Protein AF-A0AAN7FS17-F1 (afdb_monomer_lite)

pLDDT: mean 83.78, std 14.77, range [37.34, 98.12]

Organism: Quercus rubra (NCBI:txid3512)

Structure (mmCIF, N/CA/C/O backbone):
data_AF-A0AAN7FS17-F1
#
_entry.id   AF-A0AAN7FS17-F1
#
loop_
_atom_site.group_PDB
_atom_site.id
_atom_site.type_symbol
_atom_site.label_atom_id
_atom_site.label_alt_id
_atom_site.label_comp_id
_atom_site.label_asym_id
_atom_site.label_entity_id
_atom_site.label_seq_id
_atom_site.pdbx_PDB_ins_code
_atom_site.Cartn_x
_atom_site.Cartn_y
_atom_site.Cartn_z
_atom_site.occupancy
_atom_site.B_iso_or_equiv
_atom_site.auth_seq_id
_atom_site.auth_comp_id
_atom_site.auth_asym_id
_atom_site.auth_atom_id
_atom_site.pdbx_PDB_model_num
ATOM 1 N N . MET A 1 1 ? 50.838 0.341 47.512 1.00 48.53 1 MET A N 1
ATOM 2 C CA . MET 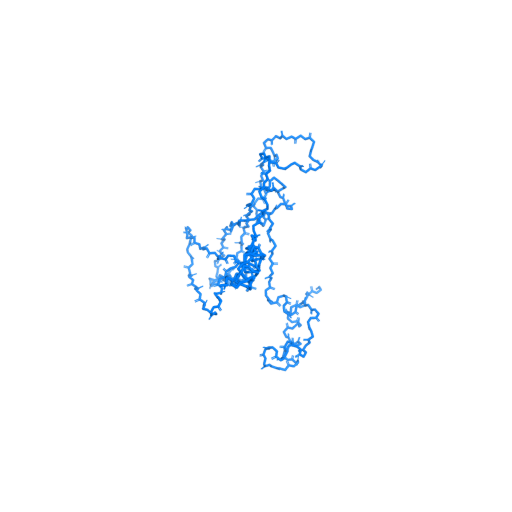A 1 1 ? 50.249 -0.874 46.903 1.00 48.53 1 MET A CA 1
ATOM 3 C C . MET A 1 1 ? 49.199 -0.442 45.893 1.00 48.53 1 MET A C 1
ATOM 5 O O . MET A 1 1 ? 48.136 0.006 46.297 1.00 48.53 1 MET A O 1
ATOM 9 N N . ALA A 1 2 ? 49.509 -0.497 44.596 1.00 49.88 2 ALA A N 1
ATOM 10 C CA . ALA A 1 2 ? 48.523 -0.235 43.550 1.00 49.88 2 ALA A CA 1
ATOM 11 C C . ALA A 1 2 ? 47.565 -1.433 43.465 1.00 49.88 2 ALA A C 1
ATOM 13 O O . ALA A 1 2 ? 47.998 -2.576 43.306 1.00 49.88 2 ALA A O 1
ATOM 14 N N . SER A 1 3 ? 46.270 -1.180 43.650 1.00 46.94 3 SER A N 1
ATOM 15 C CA . SER A 1 3 ? 45.241 -2.217 43.658 1.00 46.94 3 SER A CA 1
ATOM 16 C C . SER A 1 3 ? 45.122 -2.858 42.274 1.00 46.94 3 SER A C 1
ATOM 18 O O . SER A 1 3 ? 44.642 -2.232 41.331 1.00 46.94 3 SER A O 1
ATOM 20 N N . LYS A 1 4 ? 45.499 -4.140 42.165 1.00 52.75 4 LYS A N 1
ATOM 21 C CA . LYS A 1 4 ? 45.288 -4.988 40.971 1.00 52.75 4 LYS A CA 1
ATOM 22 C C . LYS A 1 4 ? 43.802 -5.139 40.584 1.00 52.75 4 LYS A C 1
ATOM 24 O O . LYS A 1 4 ? 43.503 -5.717 39.543 1.00 52.75 4 LYS A O 1
ATOM 29 N N . SER A 1 5 ? 42.877 -4.643 41.412 1.00 55.22 5 SER A N 1
ATOM 30 C CA . SER A 1 5 ? 41.434 -4.643 41.148 1.00 55.22 5 SER A CA 1
ATOM 31 C C . SER A 1 5 ? 41.037 -3.612 40.082 1.00 55.22 5 SER A C 1
ATOM 33 O O . SER A 1 5 ? 40.187 -3.892 39.242 1.00 55.22 5 SER A O 1
ATOM 35 N N . PHE A 1 6 ? 41.713 -2.456 40.031 1.00 52.78 6 PHE A N 1
ATOM 36 C CA . PHE A 1 6 ? 41.347 -1.364 39.117 1.00 52.78 6 PHE A CA 1
ATOM 37 C C . PHE A 1 6 ? 41.524 -1.743 37.635 1.00 52.78 6 PHE A C 1
ATOM 39 O O . PHE A 1 6 ? 40.713 -1.381 36.787 1.00 52.78 6 PHE A O 1
ATOM 46 N N . THR A 1 7 ? 42.543 -2.547 37.321 1.00 55.41 7 THR A N 1
ATOM 47 C CA . THR A 1 7 ? 42.876 -2.933 35.941 1.00 55.41 7 THR A CA 1
ATOM 48 C C . THR A 1 7 ? 41.878 -3.930 35.343 1.00 55.41 7 THR A C 1
ATOM 50 O O . THR A 1 7 ? 41.608 -3.875 34.147 1.00 55.41 7 THR A O 1
ATOM 53 N N . LYS A 1 8 ? 41.290 -4.821 36.157 1.00 54.03 8 LYS A N 1
ATOM 54 C CA . LYS A 1 8 ? 40.327 -5.832 35.681 1.00 54.03 8 LYS A CA 1
ATOM 55 C C . LYS A 1 8 ? 38.954 -5.234 35.380 1.00 54.03 8 LYS A C 1
ATOM 57 O O . LYS A 1 8 ? 38.337 -5.610 34.386 1.00 54.03 8 LYS A O 1
ATOM 62 N N . THR A 1 9 ? 38.499 -4.279 36.189 1.00 54.84 9 THR A N 1
ATOM 63 C CA . THR A 1 9 ? 37.216 -3.591 35.975 1.00 54.84 9 THR A CA 1
ATOM 64 C C . THR A 1 9 ? 37.266 -2.692 34.739 1.00 54.84 9 THR A C 1
ATOM 66 O O . THR A 1 9 ? 36.316 -2.674 33.964 1.00 54.84 9 THR A O 1
ATOM 69 N N . PHE A 1 10 ? 38.399 -2.023 34.494 1.00 58.03 10 PHE A N 1
ATOM 70 C CA . PHE A 1 10 ? 38.593 -1.178 33.311 1.00 58.03 10 PHE A CA 1
ATOM 71 C C . PHE A 1 10 ? 38.637 -1.996 32.006 1.00 58.03 10 PHE A C 1
ATOM 73 O O . PHE A 1 10 ? 37.986 -1.633 31.029 1.00 58.03 10 PHE A O 1
ATOM 80 N N . PHE A 1 11 ? 39.325 -3.147 32.004 1.00 57.62 11 PHE A N 1
ATOM 81 C CA . PHE A 1 11 ? 39.330 -4.069 30.858 1.00 57.62 11 PHE A CA 1
ATOM 82 C C . PHE A 1 11 ? 37.958 -4.709 30.611 1.00 57.62 11 PHE A C 1
ATOM 84 O O . PHE A 1 11 ? 37.563 -4.886 29.464 1.00 57.62 11 PHE A O 1
ATOM 91 N N . SER A 1 12 ? 37.213 -5.018 31.677 1.00 58.47 12 SER A N 1
ATOM 92 C CA . SER A 1 12 ? 35.858 -5.571 31.559 1.00 58.47 12 SER A CA 1
ATOM 93 C C . SER A 1 12 ? 34.870 -4.538 31.008 1.00 58.47 12 SER A C 1
ATOM 95 O O . SER A 1 12 ? 34.031 -4.896 30.190 1.00 58.47 12 SER A O 1
ATOM 97 N N . LEU A 1 13 ? 34.996 -3.255 31.375 1.00 56.28 13 LEU A N 1
ATOM 98 C CA . LEU A 1 13 ? 34.187 -2.180 30.785 1.00 56.28 13 LEU A CA 1
ATOM 99 C C . LEU A 1 13 ? 34.492 -1.966 29.295 1.00 56.28 13 LEU A C 1
ATOM 101 O O . LEU A 1 13 ? 33.556 -1.810 28.522 1.00 56.28 13 LEU A O 1
ATOM 105 N N . LEU A 1 14 ? 35.767 -2.002 28.889 1.00 58.19 14 LEU A N 1
ATOM 106 C CA . LEU A 1 14 ? 36.179 -1.905 27.478 1.00 58.19 14 LEU A CA 1
ATOM 107 C C . LEU A 1 14 ? 35.715 -3.110 26.641 1.00 58.19 14 LEU A C 1
ATOM 109 O O . LEU A 1 14 ? 35.353 -2.966 25.471 1.00 58.19 14 LEU A O 1
ATOM 113 N N . LEU A 1 15 ? 35.695 -4.304 27.238 1.00 57.91 15 LEU A N 1
ATOM 114 C CA . LEU A 1 15 ? 35.180 -5.510 26.592 1.00 57.91 15 LEU A CA 1
ATOM 115 C C . LEU A 1 15 ? 33.648 -5.446 26.449 1.00 57.91 15 LEU A C 1
ATOM 117 O O . LEU A 1 15 ? 33.117 -5.703 25.379 1.00 57.91 15 LEU A O 1
ATOM 121 N N . VAL A 1 16 ? 32.922 -5.012 27.484 1.00 58.50 16 VAL A N 1
ATOM 122 C CA . VAL A 1 16 ? 31.458 -4.845 27.420 1.00 58.50 16 VAL A CA 1
ATOM 123 C C . VAL A 1 16 ? 31.057 -3.689 26.489 1.00 58.50 16 VAL A C 1
ATOM 125 O O . VAL A 1 16 ? 30.072 -3.813 25.766 1.00 58.50 16 VAL A O 1
ATOM 128 N N . SER A 1 17 ? 31.839 -2.604 26.415 1.00 56.25 17 SER A N 1
ATOM 129 C CA . SER A 1 17 ? 31.590 -1.508 25.466 1.00 56.25 17 SER A CA 1
ATOM 130 C C . SER A 1 17 ? 31.898 -1.885 24.016 1.00 56.25 17 SER A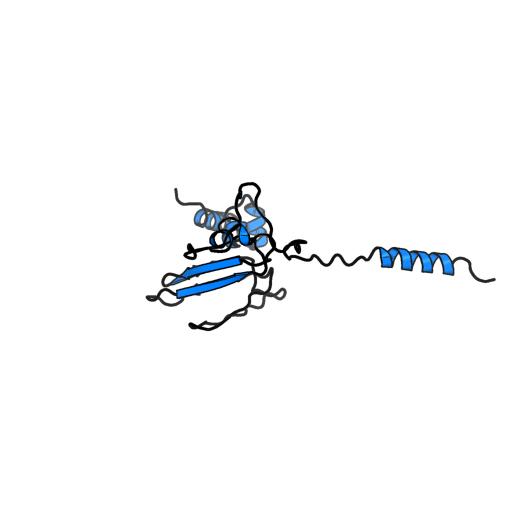 C 1
ATOM 132 O O . SER A 1 17 ? 31.287 -1.327 23.114 1.00 56.25 17 SER A O 1
ATOM 134 N N . SER A 1 18 ? 32.812 -2.832 23.769 1.00 56.31 18 SER A N 1
ATOM 135 C CA . SER A 1 18 ? 33.064 -3.364 22.417 1.00 56.31 18 SER A CA 1
ATOM 136 C C . SER A 1 18 ? 32.027 -4.404 21.974 1.00 56.31 18 SER A C 1
ATOM 138 O O . SER A 1 18 ? 31.844 -4.583 20.775 1.00 56.31 18 SER A O 1
ATOM 140 N N . PHE A 1 19 ? 31.280 -5.011 22.906 1.00 54.38 19 PHE A N 1
ATOM 141 C CA . PHE A 1 19 ? 30.069 -5.790 22.602 1.00 54.38 19 PHE A CA 1
ATOM 142 C C . PHE A 1 19 ? 28.799 -4.940 22.472 1.00 54.38 19 PHE A C 1
ATOM 144 O O . PHE A 1 19 ? 27.795 -5.429 21.955 1.00 54.38 19 PHE A O 1
ATOM 151 N N . ALA A 1 20 ? 28.837 -3.656 22.840 1.00 50.31 20 ALA A N 1
ATOM 152 C CA . ALA A 1 20 ? 27.820 -2.683 22.450 1.00 50.31 20 ALA A CA 1
ATOM 153 C C . ALA A 1 20 ? 28.024 -2.250 20.984 1.00 50.31 20 ALA A C 1
ATOM 155 O O . ALA A 1 20 ? 28.087 -1.065 20.664 1.00 50.31 20 ALA A O 1
ATOM 156 N N . ILE A 1 21 ? 28.139 -3.222 20.074 1.00 59.47 21 ILE A N 1
ATOM 157 C CA . ILE A 1 21 ? 27.947 -2.978 18.648 1.00 59.47 21 ILE A CA 1
ATOM 158 C C . ILE A 1 21 ? 26.477 -2.610 18.511 1.00 59.47 21 ILE A C 1
ATOM 160 O O . ILE A 1 21 ? 25.590 -3.464 18.602 1.00 59.47 21 ILE A O 1
ATOM 164 N N . ILE A 1 22 ? 26.235 -1.311 18.360 1.00 55.25 22 ILE A N 1
ATOM 165 C CA . ILE A 1 22 ? 24.949 -0.745 17.984 1.00 55.25 22 ILE A CA 1
ATOM 166 C C . ILE A 1 22 ? 24.531 -1.477 16.708 1.00 55.25 22 ILE A C 1
ATOM 168 O O . ILE A 1 22 ? 25.031 -1.188 15.623 1.00 55.25 22 ILE A O 1
ATOM 172 N N . HIS A 1 23 ? 23.638 -2.455 16.835 1.00 52.50 23 HIS A N 1
ATOM 173 C CA . HIS A 1 23 ? 22.933 -3.011 15.694 1.00 52.50 23 HIS A CA 1
ATOM 174 C C . HIS A 1 23 ? 21.962 -1.930 15.232 1.00 52.50 23 HIS A C 1
ATOM 176 O O . HIS A 1 23 ? 20.787 -1.926 15.595 1.00 52.50 23 HIS A O 1
ATOM 182 N N . MET A 1 24 ? 22.465 -0.959 14.471 1.00 56.00 24 MET A N 1
ATOM 183 C CA . MET A 1 24 ? 21.583 -0.164 13.639 1.00 56.00 24 MET A CA 1
ATOM 184 C C . MET A 1 24 ? 21.036 -1.130 12.597 1.00 56.00 24 MET A C 1
ATOM 186 O O . MET A 1 24 ? 21.769 -1.592 11.725 1.00 56.00 24 MET A O 1
ATOM 190 N N . ALA A 1 25 ? 19.764 -1.491 12.723 1.00 58.91 25 ALA A N 1
ATOM 191 C CA . ALA A 1 25 ? 19.083 -2.207 11.664 1.00 58.91 25 ALA A CA 1
ATOM 192 C C . ALA A 1 25 ? 19.044 -1.285 10.436 1.00 58.91 25 ALA A C 1
ATOM 194 O O . ALA A 1 25 ? 18.273 -0.325 10.394 1.00 58.91 25 ALA A O 1
ATOM 195 N N . ILE A 1 26 ? 19.904 -1.547 9.450 1.00 66.88 26 ILE A N 1
ATOM 196 C CA . ILE A 1 26 ? 19.797 -0.920 8.135 1.00 66.88 26 ILE A CA 1
ATOM 197 C C . ILE A 1 26 ? 18.630 -1.615 7.452 1.00 66.88 26 ILE A C 1
ATOM 199 O O . ILE A 1 26 ? 18.732 -2.761 7.031 1.00 66.88 26 ILE A O 1
ATOM 203 N N . ALA A 1 27 ? 17.488 -0.940 7.391 1.00 68.56 27 ALA A N 1
ATOM 204 C CA . ALA A 1 27 ? 16.296 -1.512 6.782 1.00 68.56 27 ALA A CA 1
ATOM 205 C C . ALA A 1 27 ? 16.322 -1.444 5.239 1.00 68.56 27 ALA A C 1
ATOM 207 O O . ALA A 1 27 ? 15.302 -1.733 4.626 1.00 68.56 27 ALA A O 1
ATOM 208 N N . GLY A 1 28 ? 17.405 -0.981 4.609 1.00 78.88 28 GLY A N 1
ATOM 209 C CA . GLY A 1 28 ? 17.518 -0.802 3.155 1.00 78.88 28 GLY A CA 1
ATOM 210 C C . GLY A 1 28 ? 17.848 -2.086 2.394 1.00 78.88 28 GLY A C 1
ATOM 211 O O . GLY A 1 28 ? 18.202 -3.100 2.994 1.00 78.88 28 GLY A O 1
ATOM 212 N N . ASP A 1 29 ? 17.734 -2.015 1.071 1.00 87.50 29 ASP A N 1
ATOM 213 C CA . ASP A 1 29 ? 18.266 -3.049 0.185 1.00 87.50 29 ASP A CA 1
ATOM 214 C C . ASP A 1 29 ? 19.802 -3.092 0.296 1.00 87.50 29 ASP A C 1
ATOM 216 O O . ASP A 1 29 ? 20.419 -2.058 0.568 1.00 87.50 29 ASP A O 1
ATOM 220 N N . PRO A 1 30 ? 20.432 -4.267 0.123 1.00 87.94 30 PRO A N 1
ATOM 221 C CA . PRO A 1 30 ? 21.884 -4.363 0.111 1.00 87.94 30 PRO A CA 1
ATOM 222 C C . PRO A 1 30 ? 22.466 -3.664 -1.122 1.00 87.94 30 PRO A C 1
ATOM 224 O O . PRO A 1 30 ? 21.958 -3.831 -2.232 1.00 87.94 30 PRO A O 1
ATOM 227 N N . ASP A 1 31 ? 23.575 -2.951 -0.932 1.00 89.62 31 ASP A N 1
ATOM 228 C CA . ASP A 1 31 ? 24.353 -2.409 -2.045 1.00 89.62 31 ASP A CA 1
ATOM 229 C C . ASP A 1 31 ? 24.930 -3.550 -2.897 1.00 89.62 31 ASP A C 1
ATOM 231 O O . ASP A 1 31 ? 25.428 -4.556 -2.376 1.00 89.62 31 ASP A O 1
ATOM 235 N N . ILE A 1 32 ? 24.890 -3.387 -4.219 1.00 91.69 32 ILE A N 1
ATOM 236 C CA . ILE A 1 32 ? 25.509 -4.323 -5.162 1.00 91.69 32 ILE A CA 1
ATOM 237 C C . ILE A 1 32 ? 26.966 -3.955 -5.446 1.00 91.69 32 ILE A C 1
ATOM 239 O O . ILE A 1 32 ? 27.366 -2.797 -5.377 1.00 91.69 32 ILE A O 1
ATOM 243 N N . ILE A 1 33 ? 27.768 -4.965 -5.787 1.00 93.25 33 ILE A N 1
ATOM 244 C CA . ILE A 1 33 ? 29.204 -4.829 -6.103 1.00 93.25 33 ILE A CA 1
ATOM 245 C C . ILE A 1 33 ? 29.491 -4.826 -7.615 1.00 93.25 33 ILE A C 1
ATOM 247 O O . ILE A 1 33 ? 30.635 -4.985 -8.037 1.00 93.25 33 ILE A O 1
ATOM 251 N N . SER A 1 34 ? 28.448 -4.692 -8.429 1.00 92.25 34 SER A N 1
ATOM 252 C CA . SER A 1 34 ? 28.483 -4.629 -9.892 1.00 92.25 34 SER A CA 1
ATOM 253 C C . SER A 1 34 ? 27.520 -3.548 -10.378 1.00 92.25 34 SER A C 1
ATOM 255 O O . SER A 1 34 ? 26.654 -3.122 -9.623 1.00 92.25 34 SER A O 1
ATOM 257 N N . ASP A 1 35 ? 27.629 -3.127 -11.640 1.00 89.38 35 ASP A N 1
ATOM 258 C CA . ASP A 1 35 ? 26.764 -2.070 -12.192 1.00 89.38 35 ASP A CA 1
ATOM 259 C C . ASP A 1 35 ? 25.273 -2.464 -12.189 1.00 89.38 35 ASP A C 1
ATOM 261 O O . ASP A 1 35 ? 24.386 -1.636 -11.987 1.00 89.38 35 ASP A O 1
ATOM 265 N N . PHE A 1 36 ? 24.988 -3.749 -12.411 1.00 91.94 36 PHE A N 1
ATOM 266 C CA . PHE A 1 36 ? 23.646 -4.326 -12.374 1.00 91.94 36 PHE A CA 1
ATOM 267 C C . PHE A 1 36 ? 23.701 -5.819 -12.035 1.00 91.94 36 PHE A C 1
ATOM 269 O O . PHE A 1 36 ? 24.750 -6.465 -12.143 1.00 91.94 36 PHE A O 1
ATOM 276 N N . VAL A 1 37 ? 22.556 -6.371 -11.625 1.00 92.00 37 VAL A N 1
ATOM 277 C CA . VAL A 1 37 ? 22.380 -7.803 -11.355 1.00 92.00 37 VAL A CA 1
ATOM 278 C C . VAL A 1 37 ? 21.595 -8.438 -12.495 1.00 92.00 37 VAL A C 1
ATOM 280 O O . VAL A 1 37 ? 20.503 -7.986 -12.834 1.00 92.00 37 VAL A O 1
ATOM 283 N N . VAL A 1 38 ? 22.138 -9.511 -13.071 1.00 91.62 38 VAL A N 1
ATOM 284 C CA . VAL A 1 38 ? 21.507 -10.246 -14.173 1.00 91.62 38 VAL A CA 1
ATOM 285 C C . VAL A 1 38 ? 20.839 -11.516 -13.638 1.00 91.62 38 VAL A C 1
ATOM 287 O O . VAL A 1 38 ? 21.530 -12.373 -13.081 1.00 91.62 38 VAL A O 1
ATOM 290 N N . PRO A 1 39 ? 19.514 -11.677 -13.796 1.00 88.44 39 PRO A N 1
ATOM 291 C CA . PRO A 1 39 ? 18.830 -12.922 -13.466 1.00 88.44 39 PRO A CA 1
ATOM 292 C C . PRO A 1 39 ? 19.333 -14.104 -14.309 1.00 88.44 39 PRO A C 1
ATOM 294 O O . PRO A 1 39 ? 19.642 -13.951 -15.489 1.00 88.44 39 PRO A O 1
ATOM 297 N N . ALA A 1 40 ? 19.347 -15.311 -13.736 1.00 89.25 40 ALA A N 1
ATOM 298 C CA . ALA A 1 40 ? 19.888 -16.509 -14.395 1.00 89.25 40 ALA A CA 1
ATOM 299 C C . ALA A 1 40 ? 19.187 -16.890 -15.718 1.00 89.25 40 ALA A C 1
ATOM 301 O O . ALA A 1 40 ? 19.752 -17.617 -16.529 1.00 89.25 40 ALA A O 1
ATOM 302 N N . ASN A 1 41 ? 17.958 -16.417 -15.939 1.00 87.19 41 ASN A N 1
ATOM 303 C CA . ASN A 1 41 ? 17.170 -16.657 -17.149 1.00 87.19 41 ASN A CA 1
ATOM 304 C C . ASN A 1 41 ? 17.421 -15.632 -18.272 1.00 87.19 41 ASN A C 1
ATOM 306 O O . ASN A 1 41 ? 16.787 -15.729 -19.321 1.00 87.19 41 ASN A O 1
ATOM 310 N N . VAL A 1 42 ? 18.310 -14.656 -18.072 1.00 87.81 42 VAL A N 1
ATOM 311 C CA . VAL A 1 42 ? 18.621 -13.623 -19.065 1.00 87.81 42 VAL A CA 1
ATOM 312 C C . VAL A 1 42 ? 19.913 -13.984 -19.795 1.00 87.81 42 VAL A C 1
ATOM 314 O O . VAL A 1 42 ? 20.987 -14.033 -19.204 1.00 87.81 42 VAL A O 1
ATOM 317 N N . THR A 1 43 ? 19.806 -14.239 -21.100 1.00 86.12 43 THR A N 1
ATOM 318 C CA . THR A 1 43 ? 20.929 -14.692 -21.941 1.00 86.12 43 THR A CA 1
ATOM 319 C C . THR A 1 43 ? 21.571 -13.579 -22.770 1.00 86.12 43 THR A C 1
ATOM 321 O O . THR A 1 43 ? 22.654 -13.779 -23.315 1.00 86.12 43 THR A O 1
ATOM 324 N N . ALA A 1 44 ? 20.918 -12.421 -22.890 1.00 87.75 44 ALA A N 1
ATOM 325 C CA . ALA A 1 44 ? 21.423 -11.248 -23.598 1.00 87.75 44 ALA A CA 1
ATOM 326 C C . ALA A 1 44 ? 21.031 -9.972 -22.842 1.00 87.75 44 ALA A C 1
ATOM 328 O O . ALA A 1 44 ? 19.906 -9.866 -22.356 1.00 87.75 44 ALA A O 1
ATOM 329 N N . ILE A 1 45 ? 21.964 -9.021 -22.755 1.00 91.75 45 ILE A N 1
ATOM 330 C CA . ILE A 1 45 ? 21.758 -7.717 -22.118 1.00 91.75 45 ILE A CA 1
ATOM 331 C C . ILE A 1 45 ? 21.796 -6.645 -23.200 1.00 91.75 45 ILE A C 1
ATOM 333 O O . ILE A 1 45 ? 22.822 -6.437 -23.845 1.00 91.75 45 ILE A O 1
ATOM 337 N N . ASP A 1 46 ? 20.668 -5.974 -23.390 1.00 93.12 46 ASP A N 1
ATOM 338 C CA . ASP A 1 46 ? 20.498 -4.847 -24.299 1.00 93.12 46 ASP A CA 1
ATOM 339 C C . ASP A 1 46 ? 19.619 -3.764 -23.644 1.00 93.12 46 ASP A C 1
ATOM 341 O O . ASP A 1 46 ? 19.253 -3.856 -22.469 1.00 93.12 46 ASP A O 1
ATOM 345 N N . ALA A 1 47 ? 19.266 -2.720 -24.396 1.00 91.38 47 ALA A N 1
ATOM 346 C CA . ALA A 1 47 ? 18.410 -1.646 -23.893 1.00 91.38 47 ALA A CA 1
ATOM 347 C C . ALA A 1 47 ? 17.022 -2.134 -23.434 1.00 91.38 47 ALA A C 1
ATOM 349 O O . ALA A 1 47 ? 16.407 -1.495 -22.578 1.00 91.38 47 ALA A O 1
ATOM 350 N N . ASN A 1 48 ? 16.529 -3.266 -23.951 1.00 90.62 48 ASN A N 1
ATOM 351 C CA . ASN A 1 48 ? 15.230 -3.806 -23.561 1.00 90.62 48 ASN A CA 1
ATOM 352 C C . ASN A 1 48 ? 15.262 -4.345 -22.127 1.00 90.62 48 ASN A C 1
ATOM 354 O O . ASN A 1 48 ? 14.276 -4.190 -21.412 1.00 90.62 48 ASN A O 1
ATOM 358 N N . PHE A 1 49 ? 16.395 -4.896 -21.672 1.00 90.19 49 PHE A N 1
ATOM 359 C CA . PHE A 1 49 ? 16.559 -5.324 -20.276 1.00 90.19 49 PHE A CA 1
ATOM 360 C C . PHE A 1 49 ? 16.341 -4.171 -19.286 1.00 90.19 49 PHE A C 1
ATOM 362 O O . PHE A 1 49 ? 15.765 -4.384 -18.226 1.00 90.19 49 PHE A O 1
ATOM 369 N N . PHE A 1 50 ? 16.741 -2.948 -19.649 1.00 91.81 50 PHE A N 1
ATOM 370 C CA . PHE A 1 50 ? 16.604 -1.745 -18.818 1.00 91.81 50 PHE A CA 1
ATOM 371 C C . PHE A 1 50 ? 15.339 -0.927 -19.111 1.00 91.81 50 PHE A C 1
ATOM 373 O O . PHE A 1 50 ? 15.187 0.175 -18.584 1.00 91.81 50 PHE A O 1
ATOM 380 N N . THR A 1 51 ? 14.424 -1.435 -19.939 1.00 89.38 51 THR A N 1
ATOM 381 C CA . THR A 1 51 ? 13.231 -0.689 -20.348 1.00 89.38 51 THR A CA 1
ATOM 382 C C . THR A 1 51 ? 11.965 -1.407 -19.906 1.00 89.38 51 THR A C 1
ATOM 384 O O . THR A 1 51 ? 11.625 -2.472 -20.413 1.00 89.38 51 THR A O 1
ATOM 387 N N . PHE A 1 52 ? 11.200 -0.770 -19.018 1.00 87.44 52 PHE A N 1
ATOM 388 C CA . PHE A 1 52 ? 9.852 -1.208 -18.673 1.00 87.44 52 PHE A CA 1
ATOM 389 C C . PHE A 1 52 ? 8.808 -0.293 -19.321 1.00 87.44 52 PHE A C 1
ATOM 391 O O . PHE A 1 52 ? 8.670 0.872 -18.958 1.00 87.44 52 PHE A O 1
ATOM 398 N N . THR A 1 53 ? 8.044 -0.815 -20.282 1.00 87.00 53 THR A N 1
ATOM 399 C CA . THR A 1 53 ? 6.981 -0.066 -20.986 1.00 87.00 53 THR A CA 1
ATOM 400 C C . THR A 1 53 ? 5.585 -0.300 -20.400 1.00 87.00 53 THR A C 1
ATOM 402 O O . THR A 1 53 ? 4.602 0.293 -20.845 1.00 87.00 53 THR A O 1
ATOM 405 N N . GLY A 1 54 ? 5.485 -1.164 -19.388 1.00 83.06 54 GLY A N 1
ATOM 406 C CA . GLY A 1 54 ? 4.231 -1.623 -18.798 1.00 83.06 54 GLY A CA 1
ATOM 407 C C . GLY A 1 54 ? 3.747 -0.819 -17.595 1.00 83.06 54 GLY A C 1
ATOM 408 O O . GLY A 1 54 ? 2.896 -1.327 -16.871 1.00 83.06 54 GLY A O 1
ATOM 409 N N . MET A 1 55 ? 4.274 0.388 -17.339 1.00 80.62 55 MET A N 1
ATOM 410 C CA . MET A 1 55 ? 3.938 1.174 -16.142 1.00 80.62 55 MET A CA 1
ATOM 411 C C . MET A 1 55 ? 2.480 1.652 -16.187 1.00 80.62 55 MET A C 1
ATOM 413 O O . MET A 1 55 ? 2.156 2.742 -16.648 1.00 80.62 55 MET A O 1
ATOM 417 N N . ARG A 1 56 ? 1.582 0.774 -15.743 1.00 71.69 56 ARG A N 1
ATOM 418 C CA . ARG A 1 56 ? 0.136 0.995 -15.600 1.00 71.69 56 ARG A CA 1
ATOM 419 C C . ARG A 1 56 ? -0.342 0.698 -14.177 1.00 71.69 56 ARG A C 1
ATOM 421 O O . ARG A 1 56 ? -1.463 1.051 -13.832 1.00 71.69 56 ARG A O 1
ATOM 428 N N . THR A 1 57 ? 0.506 0.037 -13.394 1.00 71.25 57 THR A N 1
ATOM 429 C CA . THR A 1 57 ? 0.295 -0.467 -12.033 1.00 71.25 57 THR A CA 1
ATOM 430 C C . THR A 1 57 ? 1.653 -0.520 -11.316 1.00 71.25 57 THR A C 1
ATOM 432 O O . THR A 1 57 ? 2.635 0.036 -11.812 1.00 71.25 57 THR A O 1
ATOM 435 N N . LEU A 1 58 ? 1.711 -1.228 -10.189 1.00 74.81 58 LEU A N 1
ATOM 436 C CA . LEU A 1 58 ? 2.909 -1.548 -9.416 1.00 74.81 58 LEU A CA 1
ATOM 437 C C . LEU A 1 58 ? 4.067 -2.090 -10.272 1.00 74.81 58 LEU A C 1
ATOM 439 O O . LEU A 1 58 ? 3.855 -2.955 -11.122 1.00 74.81 58 LEU A O 1
ATOM 443 N N . VAL A 1 59 ? 5.282 -1.590 -10.016 1.00 78.25 59 VAL A N 1
ATOM 444 C CA . VAL A 1 59 ? 6.533 -1.993 -10.676 1.00 78.25 59 VAL A CA 1
ATOM 445 C C . VAL A 1 59 ? 7.605 -2.289 -9.625 1.00 78.25 59 VAL A C 1
ATOM 447 O O . VAL A 1 59 ? 8.306 -1.388 -9.160 1.00 78.25 59 VAL A O 1
ATOM 450 N N . SER A 1 60 ? 7.744 -3.563 -9.256 1.00 80.62 60 SER A N 1
ATOM 451 C CA . SER A 1 60 ? 8.808 -4.071 -8.380 1.00 80.62 60 SER A CA 1
ATOM 452 C C . SER A 1 60 ? 9.810 -4.926 -9.155 1.00 80.62 60 SER A C 1
ATOM 454 O O . SER A 1 60 ? 9.652 -5.150 -10.354 1.00 80.62 60 SER A O 1
ATOM 456 N N . MET A 1 61 ? 10.814 -5.471 -8.463 1.00 83.38 61 MET A N 1
ATOM 457 C CA . MET A 1 61 ? 11.707 -6.493 -9.023 1.00 83.38 61 MET A CA 1
ATOM 458 C C . MET A 1 61 ? 10.956 -7.691 -9.645 1.00 83.38 61 MET A C 1
ATOM 460 O O . MET A 1 61 ? 11.486 -8.321 -10.558 1.00 83.38 61 MET A O 1
ATOM 464 N N . ALA A 1 62 ? 9.742 -8.018 -9.183 1.00 84.25 62 ALA A N 1
ATOM 465 C CA . ALA A 1 62 ? 8.955 -9.112 -9.754 1.00 84.25 62 ALA A CA 1
ATOM 466 C C . ALA A 1 62 ? 8.498 -8.813 -11.194 1.00 84.25 62 ALA A C 1
ATOM 468 O O . ALA A 1 62 ? 8.547 -9.693 -12.051 1.00 84.25 62 ALA A O 1
ATOM 469 N N . GLU A 1 63 ? 8.087 -7.573 -11.467 1.00 86.44 63 GLU A N 1
ATOM 470 C CA . GLU A 1 63 ? 7.627 -7.128 -12.786 1.00 86.44 63 GLU A CA 1
ATOM 471 C C . GLU A 1 63 ? 8.777 -6.620 -13.662 1.00 86.44 63 GLU A C 1
ATOM 473 O O . GLU A 1 63 ? 8.753 -6.784 -14.883 1.00 86.44 63 GLU A O 1
ATOM 478 N N . PHE A 1 64 ? 9.788 -6.006 -13.044 1.00 90.25 64 PHE A N 1
ATOM 479 C CA . PHE A 1 64 ? 10.932 -5.408 -13.716 1.00 90.25 64 PHE A CA 1
ATOM 480 C C . PHE A 1 64 ? 12.248 -5.823 -13.035 1.00 90.25 64 PHE A C 1
ATOM 482 O O . PHE A 1 64 ? 12.773 -5.104 -12.180 1.00 90.25 64 PHE A O 1
ATOM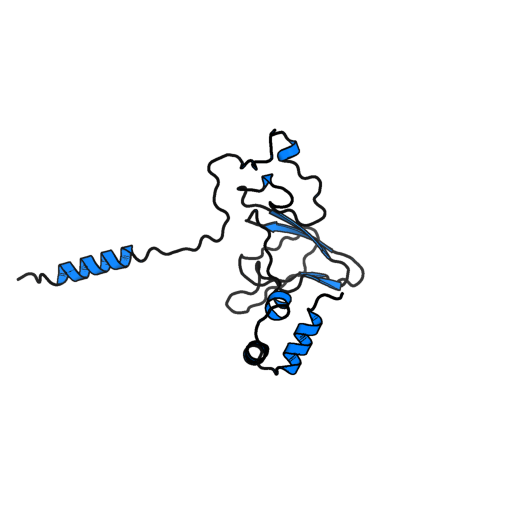 489 N N . PRO A 1 65 ? 12.818 -6.983 -13.418 1.00 89.75 65 PRO A N 1
ATOM 490 C CA . PRO A 1 65 ? 13.987 -7.558 -12.749 1.00 89.75 65 PRO A CA 1
ATOM 491 C C . PRO A 1 65 ? 15.240 -6.675 -12.739 1.00 89.75 65 PRO A C 1
ATOM 493 O O . PRO A 1 65 ? 16.084 -6.845 -11.864 1.00 89.75 65 PRO A O 1
ATOM 496 N N . ALA A 1 66 ? 15.361 -5.715 -13.663 1.00 91.19 66 ALA A N 1
ATOM 497 C CA . ALA A 1 66 ? 16.476 -4.767 -13.689 1.00 91.19 66 ALA A CA 1
ATOM 498 C C . ALA A 1 66 ? 16.510 -3.821 -12.473 1.00 91.19 66 ALA A C 1
ATOM 500 O O . ALA A 1 66 ? 17.534 -3.190 -12.227 1.00 91.19 66 ALA A O 1
ATOM 501 N N . LEU A 1 67 ? 15.432 -3.750 -11.681 1.00 90.50 67 LEU A N 1
ATOM 502 C CA . LEU A 1 67 ? 15.423 -3.042 -10.398 1.00 90.50 67 LEU A CA 1
ATOM 503 C C . LEU A 1 67 ? 16.250 -3.749 -9.314 1.00 90.50 67 LEU A C 1
ATOM 505 O O . LEU A 1 67 ? 16.560 -3.137 -8.291 1.00 90.50 67 LEU A O 1
ATOM 509 N N . ASN A 1 68 ? 16.613 -5.021 -9.510 1.00 90.44 68 ASN A N 1
ATOM 510 C CA . ASN A 1 68 ? 17.393 -5.773 -8.536 1.00 90.44 68 ASN A CA 1
ATOM 511 C C . ASN A 1 68 ? 18.750 -5.097 -8.278 1.00 90.44 68 ASN A C 1
ATOM 513 O O . ASN A 1 68 ? 19.558 -4.918 -9.193 1.00 90.44 68 ASN A O 1
ATOM 517 N N . GLY A 1 69 ? 18.985 -4.726 -7.019 1.00 88.56 69 GLY A N 1
ATOM 518 C CA . GLY A 1 69 ? 20.200 -4.036 -6.594 1.00 88.56 69 GLY A CA 1
ATOM 519 C C . GLY A 1 69 ? 20.225 -2.527 -6.835 1.00 88.56 69 GLY A C 1
ATOM 520 O O . GLY A 1 69 ? 21.228 -1.893 -6.534 1.00 88.56 69 GLY A O 1
ATOM 521 N N . GLN A 1 70 ? 19.142 -1.941 -7.355 1.00 90.62 70 GLN A N 1
ATOM 522 C CA . GLN A 1 70 ? 19.050 -0.498 -7.616 1.00 90.62 70 GLN A CA 1
ATOM 523 C C . GLN A 1 70 ? 18.390 0.279 -6.470 1.00 90.62 70 GLN A C 1
ATOM 525 O O . GLN A 1 70 ? 18.282 1.502 -6.533 1.00 90.62 70 GLN A O 1
ATOM 530 N N . SER A 1 71 ? 17.914 -0.420 -5.432 1.00 90.56 71 SER A N 1
ATOM 531 C CA . SER A 1 71 ? 17.277 0.181 -4.252 1.00 90.56 71 SER A CA 1
ATOM 532 C C . SER A 1 71 ? 16.118 1.126 -4.595 1.00 90.56 71 SER A C 1
ATOM 534 O O . SER A 1 71 ? 15.840 2.074 -3.860 1.00 90.56 71 SER A O 1
ATOM 536 N N . VAL A 1 72 ? 15.433 0.871 -5.715 1.00 90.31 72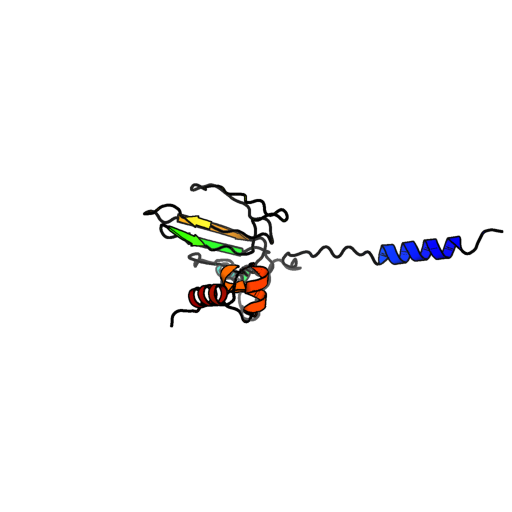 VAL A N 1
ATOM 537 C CA . VAL A 1 72 ? 14.340 1.704 -6.215 1.00 90.31 72 VAL A CA 1
ATOM 538 C C . VAL A 1 72 ? 13.227 0.864 -6.818 1.00 90.31 72 VAL A C 1
ATOM 540 O O . VAL A 1 72 ? 13.465 -0.158 -7.457 1.00 90.31 72 VAL A O 1
ATOM 543 N N . SER A 1 73 ? 11.997 1.316 -6.629 1.00 90.69 73 SER A N 1
ATOM 544 C CA . SER A 1 73 ? 10.815 0.797 -7.309 1.00 90.69 73 SER A CA 1
ATOM 545 C C . SER A 1 73 ? 9.723 1.862 -7.341 1.00 90.69 73 SER A C 1
ATOM 547 O O . SER A 1 73 ? 9.841 2.905 -6.684 1.00 90.69 73 SER A O 1
ATOM 549 N N . TYR A 1 74 ? 8.675 1.622 -8.129 1.00 90.75 74 TYR A N 1
ATOM 550 C CA . TYR A 1 74 ? 7.609 2.592 -8.359 1.00 90.75 74 TYR A CA 1
ATOM 551 C C . TYR A 1 74 ? 6.231 1.936 -8.346 1.00 90.75 74 TYR A C 1
ATOM 553 O O . TYR A 1 74 ? 6.081 0.761 -8.668 1.00 90.75 74 TYR A O 1
ATOM 561 N N . ASP A 1 75 ? 5.204 2.711 -8.018 1.00 89.19 75 ASP A N 1
ATOM 562 C CA . ASP A 1 75 ? 3.809 2.286 -8.121 1.00 89.19 75 ASP A CA 1
ATOM 563 C C . ASP A 1 75 ? 2.950 3.413 -8.699 1.00 89.19 75 ASP A C 1
ATOM 565 O O . ASP A 1 75 ? 3.157 4.588 -8.385 1.00 89.19 75 ASP A O 1
ATOM 569 N N . VAL A 1 76 ? 1.989 3.050 -9.547 1.00 91.19 76 VAL A N 1
ATOM 570 C CA . VAL A 1 76 ? 0.957 3.959 -10.050 1.00 91.19 76 VAL A CA 1
ATOM 571 C C . VAL A 1 76 ? -0.333 3.635 -9.316 1.00 91.19 76 VAL A C 1
ATOM 573 O O . VAL A 1 76 ? -0.972 2.612 -9.553 1.00 91.19 76 VAL A O 1
ATOM 576 N N . LEU A 1 77 ? -0.729 4.545 -8.436 1.00 91.00 77 LEU A N 1
ATOM 577 C CA . LEU A 1 77 ? -1.918 4.425 -7.611 1.00 91.00 77 LEU A CA 1
ATOM 578 C C . LEU A 1 77 ? -3.072 5.152 -8.302 1.00 91.00 77 LEU A C 1
ATOM 580 O O . LEU A 1 77 ? -3.089 6.382 -8.374 1.00 91.00 77 LEU A O 1
ATOM 584 N N . TYR A 1 78 ? -4.037 4.387 -8.806 1.00 93.19 78 TYR A N 1
ATOM 585 C CA . TYR A 1 78 ? -5.285 4.915 -9.353 1.00 93.19 78 TYR A CA 1
ATOM 586 C C . TYR A 1 78 ? -6.378 4.894 -8.281 1.00 93.19 78 TYR A C 1
ATOM 588 O O . TYR A 1 78 ? -6.737 3.833 -7.770 1.00 93.19 78 TYR A O 1
ATOM 596 N N . PHE A 1 79 ? -6.927 6.063 -7.968 1.00 94.75 79 PHE A N 1
ATOM 597 C CA . PHE A 1 79 ? -7.980 6.250 -6.979 1.00 94.75 79 PHE A CA 1
ATOM 598 C C . PHE A 1 79 ? -9.277 6.682 -7.663 1.00 94.75 79 PHE A C 1
ATOM 600 O O . PHE A 1 79 ? -9.452 7.874 -7.931 1.00 94.75 79 PHE A O 1
ATOM 607 N N . PRO A 1 80 ? -10.235 5.768 -7.904 1.00 96.56 80 PRO A N 1
ATOM 608 C CA . PRO A 1 80 ? -11.600 6.156 -8.242 1.00 96.56 80 PRO A CA 1
ATOM 609 C C . PRO A 1 80 ? -12.172 7.187 -7.259 1.00 96.56 80 PRO A C 1
ATOM 611 O O . PRO A 1 80 ? -11.701 7.313 -6.122 1.00 96.56 80 PRO A O 1
ATOM 614 N N . ALA A 1 81 ? -13.209 7.901 -7.685 1.00 96.38 81 ALA A N 1
ATOM 615 C CA . ALA A 1 81 ? -13.945 8.819 -6.824 1.00 96.38 81 ALA A CA 1
ATOM 616 C C . ALA A 1 81 ? -14.383 8.138 -5.511 1.00 96.38 81 ALA A C 1
ATOM 618 O O . ALA A 1 81 ? -14.897 7.017 -5.529 1.00 96.38 81 ALA A O 1
ATOM 619 N N . GLY A 1 82 ? -14.133 8.788 -4.372 1.00 95.19 82 GLY A N 1
ATOM 620 C CA . GLY A 1 82 ? -14.460 8.274 -3.037 1.00 95.19 82 GLY A CA 1
ATOM 621 C C . GLY A 1 82 ? -13.649 7.056 -2.572 1.00 95.19 82 GLY A C 1
ATOM 622 O O . GLY A 1 82 ? -13.968 6.472 -1.536 1.00 95.19 82 GLY A O 1
ATOM 623 N N . SER A 1 83 ? -12.632 6.618 -3.320 1.00 95.81 83 SER A N 1
ATOM 624 C CA . SER A 1 83 ? -11.853 5.424 -2.969 1.00 95.81 83 SER A CA 1
ATOM 625 C C . SER A 1 83 ? -10.765 5.700 -1.926 1.00 95.81 83 SER A C 1
ATOM 627 O O . SER A 1 83 ? -10.274 6.820 -1.770 1.00 95.81 83 SER A O 1
ATOM 629 N N . ILE A 1 84 ? -10.364 4.643 -1.216 1.00 93.69 84 ILE A N 1
ATOM 630 C CA . ILE A 1 84 ? -9.332 4.678 -0.179 1.00 93.69 84 ILE A CA 1
ATOM 631 C C . ILE A 1 84 ? -8.275 3.603 -0.443 1.00 93.69 84 ILE A C 1
ATOM 633 O O . ILE A 1 84 ? -8.605 2.447 -0.705 1.00 93.69 84 ILE A O 1
ATOM 637 N N . ASN A 1 85 ? -7.003 3.969 -0.304 1.00 92.56 85 ASN A N 1
ATOM 638 C CA . ASN A 1 85 ? -5.955 3.006 0.011 1.00 92.56 85 ASN A CA 1
ATOM 639 C C . ASN A 1 85 ? -5.858 2.941 1.544 1.00 92.56 85 ASN A C 1
ATOM 641 O O . ASN A 1 85 ? -5.439 3.929 2.162 1.00 92.56 85 ASN A O 1
ATOM 645 N N . PRO A 1 86 ? -6.330 1.845 2.173 1.00 92.06 86 PRO A N 1
ATOM 646 C CA . PRO A 1 86 ? -6.523 1.778 3.617 1.00 92.06 86 PRO A CA 1
ATOM 647 C C . PRO A 1 86 ? -5.207 1.957 4.380 1.00 92.06 86 PRO A C 1
ATOM 649 O O . PRO A 1 86 ? -4.132 1.826 3.791 1.00 92.06 86 PRO A O 1
ATOM 652 N N . PRO A 1 87 ? -5.266 2.185 5.705 1.00 91.69 87 PRO A N 1
ATOM 653 C CA . PRO A 1 87 ? -4.074 2.219 6.535 1.00 91.69 87 PRO A CA 1
ATOM 654 C C . PRO A 1 87 ? -3.165 1.017 6.267 1.00 91.69 87 PRO A C 1
ATOM 656 O O . PRO A 1 87 ? -3.577 -0.140 6.377 1.00 91.69 87 PRO A O 1
ATOM 659 N N . HIS A 1 88 ? -1.928 1.297 5.887 1.00 89.94 88 HIS A N 1
ATOM 660 C CA . HIS A 1 88 ? -0.901 0.301 5.625 1.00 89.94 88 HIS A CA 1
ATOM 661 C C . HIS A 1 88 ? 0.452 0.808 6.124 1.00 89.94 88 HIS A C 1
ATOM 663 O O . HIS A 1 88 ? 0.724 2.016 6.146 1.00 89.94 88 HIS A O 1
ATOM 669 N N . THR A 1 89 ? 1.299 -0.107 6.585 1.00 76.12 89 THR A N 1
ATOM 670 C CA . THR A 1 89 ? 2.626 0.247 7.096 1.00 76.12 89 THR A CA 1
ATOM 671 C C . THR A 1 89 ? 3.592 0.429 5.940 1.00 76.12 89 THR A C 1
ATOM 673 O O . THR A 1 89 ? 4.048 -0.539 5.336 1.00 76.12 89 THR A O 1
ATOM 676 N N . ARG A 1 90 ? 3.890 1.702 5.648 1.00 63.09 90 ARG A N 1
ATOM 677 C CA . ARG A 1 90 ? 5.066 2.155 4.881 1.00 63.09 90 ARG A CA 1
ATOM 678 C C . ARG A 1 90 ? 5.464 3.603 5.208 1.00 63.09 90 ARG A C 1
ATOM 680 O O . ARG A 1 90 ? 6.616 3.926 4.968 1.00 63.09 90 ARG A O 1
ATOM 687 N N . GLY A 1 91 ? 4.587 4.435 5.792 1.00 52.94 91 GLY A N 1
ATOM 688 C CA . GLY A 1 91 ? 5.010 5.581 6.611 1.00 52.94 91 GLY A CA 1
ATOM 689 C C . GLY A 1 91 ? 4.033 6.751 6.869 1.00 52.94 91 GLY A C 1
ATOM 690 O O . GLY A 1 91 ? 3.941 7.525 5.945 1.00 52.94 91 GLY A O 1
ATOM 691 N N . LEU A 1 92 ? 3.377 7.016 8.032 1.00 53.16 92 LEU A N 1
ATOM 692 C CA . LEU A 1 92 ? 2.886 8.385 8.414 1.00 53.16 92 LEU A CA 1
ATOM 693 C C . LEU A 1 92 ? 2.484 8.651 9.893 1.00 53.16 92 LEU A C 1
ATOM 695 O O . LEU A 1 92 ? 2.636 9.780 10.351 1.00 53.16 92 LEU A O 1
ATOM 699 N N . ILE A 1 93 ? 1.971 7.685 10.661 1.00 59.41 93 ILE A N 1
ATOM 700 C CA . ILE A 1 93 ? 1.664 7.882 12.093 1.00 59.41 93 ILE A CA 1
ATOM 701 C C . ILE A 1 93 ? 2.977 7.828 12.861 1.00 59.41 93 ILE A C 1
ATOM 703 O O . ILE A 1 93 ? 3.624 6.780 12.870 1.00 59.41 93 ILE A O 1
ATOM 707 N N . ASP A 1 94 ? 3.379 8.941 13.476 1.00 70.38 94 ASP A N 1
ATOM 708 C CA . ASP A 1 94 ? 4.612 8.964 14.260 1.00 70.38 94 ASP A CA 1
ATOM 709 C C . ASP A 1 94 ? 4.498 8.102 15.527 1.00 70.38 94 ASP A C 1
ATOM 711 O O . ASP A 1 94 ? 3.421 7.668 15.939 1.00 70.38 94 ASP A O 1
ATOM 715 N N . THR A 1 95 ? 5.629 7.845 16.178 1.00 80.62 95 THR A N 1
ATOM 716 C CA . THR A 1 95 ? 5.680 7.017 17.392 1.00 80.62 95 THR A CA 1
ATOM 717 C C . THR A 1 95 ? 4.968 7.648 18.596 1.00 80.62 95 THR A C 1
ATOM 719 O O . THR A 1 95 ? 4.841 7.000 19.633 1.00 80.62 95 THR A O 1
ATOM 722 N N . THR A 1 96 ? 4.471 8.885 18.466 1.00 87.44 96 THR A N 1
ATOM 723 C CA . THR A 1 96 ? 3.640 9.582 19.459 1.00 87.44 96 THR A CA 1
ATOM 724 C C . THR A 1 96 ? 2.146 9.544 19.123 1.00 87.44 96 THR A C 1
ATOM 726 O O . THR A 1 96 ? 1.340 10.142 19.834 1.00 87.44 96 THR A O 1
ATOM 729 N N . ASN A 1 97 ? 1.758 8.799 18.081 1.00 86.06 97 ASN A N 1
ATOM 730 C CA . ASN A 1 97 ? 0.400 8.712 17.539 1.00 86.06 97 ASN A CA 1
ATOM 731 C C . ASN A 1 97 ? -0.131 10.034 16.965 1.00 86.06 97 ASN A C 1
ATOM 733 O O . ASN A 1 97 ? -1.347 10.233 16.889 1.00 86.06 97 ASN A O 1
ATOM 737 N N . LYS A 1 98 ? 0.750 10.948 16.544 1.00 89.44 98 LYS A N 1
ATOM 738 C CA . LYS A 1 98 ? 0.322 12.177 15.881 1.00 89.44 98 LYS A CA 1
ATOM 739 C C . LYS A 1 98 ? 0.044 11.914 14.405 1.00 89.44 98 LYS A C 1
ATOM 741 O O . LYS A 1 98 ? 0.866 11.352 13.680 1.00 89.44 98 LYS A O 1
ATOM 746 N N . LEU A 1 99 ? -1.129 12.361 13.968 1.00 88.31 99 LEU A N 1
ATOM 747 C CA . LEU A 1 99 ? -1.558 12.306 12.578 1.00 88.31 99 LEU A CA 1
ATOM 748 C C . LEU A 1 99 ? -1.125 13.578 11.837 1.00 88.31 99 LEU A C 1
ATOM 750 O O . LEU A 1 99 ? -1.410 14.691 12.281 1.00 88.31 99 LEU A O 1
ATOM 754 N N . TYR A 1 100 ? -0.484 13.399 10.684 1.00 89.81 100 TYR A N 1
ATOM 755 C CA . TYR A 1 100 ? -0.177 14.463 9.731 1.00 89.81 100 TYR A CA 1
ATOM 756 C C . TYR A 1 100 ? -0.970 14.209 8.452 1.00 89.81 100 TYR A C 1
ATOM 758 O O . TYR A 1 100 ? -0.859 13.135 7.872 1.00 89.81 100 TYR A O 1
ATOM 766 N N . THR A 1 101 ? -1.776 15.172 8.013 1.00 92.50 101 THR A N 1
ATOM 767 C CA . THR A 1 101 ? -2.612 15.045 6.808 1.00 92.50 101 THR A CA 1
ATOM 768 C C . THR A 1 101 ? -2.498 16.285 5.945 1.00 92.50 101 THR A C 1
ATOM 770 O O . THR A 1 101 ? -2.471 17.395 6.473 1.00 92.50 101 THR A O 1
ATOM 773 N N . GLN A 1 102 ? -2.504 16.094 4.629 1.00 94.56 102 GLN A N 1
ATOM 774 C CA . GLN A 1 102 ? -2.510 17.167 3.642 1.00 94.56 102 GLN A CA 1
ATOM 775 C C . GLN A 1 102 ? -3.366 16.752 2.441 1.00 94.56 102 GLN A C 1
ATOM 777 O O . GLN A 1 102 ? -3.269 15.617 1.975 1.00 94.56 102 GLN A O 1
ATOM 782 N N . THR A 1 103 ? -4.177 17.677 1.926 1.00 95.06 103 THR A N 1
ATOM 783 C CA . THR A 1 103 ? -4.828 17.523 0.618 1.00 95.06 103 THR A CA 1
ATOM 784 C C . THR A 1 103 ? -3.820 17.906 -0.456 1.00 95.06 103 THR A C 1
ATOM 786 O O . THR A 1 103 ? -3.382 19.056 -0.483 1.00 95.06 103 THR A O 1
ATOM 789 N N . LEU A 1 104 ? -3.441 16.950 -1.302 1.00 95.00 104 LEU A N 1
ATOM 790 C CA . LEU A 1 104 ? -2.470 17.144 -2.380 1.00 95.00 104 LEU A CA 1
ATOM 791 C C . LEU A 1 104 ? -3.176 17.516 -3.685 1.00 95.00 104 LEU A C 1
ATOM 793 O O . LEU A 1 104 ? -4.275 17.034 -3.962 1.00 95.00 104 LEU A O 1
ATOM 797 N N . GLN A 1 105 ? -2.538 18.368 -4.475 1.00 94.38 105 GLN A N 1
ATOM 798 C CA . GLN A 1 105 ? -2.915 18.722 -5.839 1.00 94.38 105 GLN A CA 1
ATOM 799 C C . GLN A 1 105 ? -1.944 18.094 -6.846 1.00 94.38 105 GLN A C 1
ATOM 801 O O . GLN A 1 105 ? -0.878 17.586 -6.492 1.00 94.38 105 GLN A O 1
ATOM 806 N N . ALA A 1 106 ? -2.308 18.120 -8.129 1.00 93.12 106 ALA A N 1
ATOM 807 C CA . ALA A 1 106 ? -1.416 17.660 -9.185 1.00 93.12 106 ALA A CA 1
ATOM 808 C C . ALA A 1 106 ? -0.106 18.469 -9.174 1.00 93.12 106 ALA A C 1
ATOM 810 O O . ALA A 1 106 ? -0.128 19.695 -9.265 1.00 93.12 106 ALA A O 1
ATOM 811 N N . GLY A 1 107 ? 1.025 17.766 -9.080 1.00 93.94 107 GLY A N 1
ATOM 812 C CA . GLY A 1 107 ? 2.359 18.363 -8.969 1.00 93.94 107 GLY A CA 1
ATOM 813 C C . GLY A 1 107 ? 2.901 18.449 -7.539 1.00 93.94 107 GLY A C 1
ATOM 814 O O . GLY A 1 107 ? 4.099 18.667 -7.375 1.00 93.94 107 GLY A O 1
ATOM 815 N N . ASP A 1 108 ? 2.070 18.218 -6.519 1.00 96.38 108 ASP A N 1
ATOM 816 C CA . ASP A 1 108 ? 2.535 18.162 -5.135 1.00 96.38 108 ASP A CA 1
ATOM 817 C C . ASP A 1 108 ? 3.281 16.855 -4.842 1.00 96.38 108 ASP A C 1
ATOM 819 O O . ASP A 1 108 ? 3.024 15.801 -5.430 1.00 96.38 108 ASP A O 1
ATOM 823 N N . MET A 1 109 ? 4.181 16.917 -3.863 1.00 93.75 109 MET A N 1
ATOM 824 C CA . MET A 1 109 ? 4.909 15.762 -3.350 1.00 93.75 109 MET A CA 1
ATOM 825 C C . MET A 1 109 ? 4.665 15.589 -1.856 1.00 93.75 109 MET A C 1
ATOM 827 O O . MET A 1 109 ? 4.602 16.558 -1.100 1.00 93.75 109 MET A O 1
ATOM 831 N N . PHE A 1 110 ? 4.600 14.333 -1.423 1.00 92.94 110 PHE A N 1
ATOM 832 C CA . PHE A 1 110 ? 4.495 13.973 -0.017 1.00 92.94 110 PHE A CA 1
ATOM 833 C C . PHE A 1 110 ? 5.457 12.831 0.302 1.00 92.94 110 PHE A C 1
ATOM 835 O O . PHE A 1 110 ? 5.605 11.898 -0.485 1.00 92.94 110 PHE A O 1
ATOM 842 N N . VAL A 1 111 ? 6.118 12.907 1.458 1.00 91.00 111 VAL A N 1
ATOM 843 C CA . VAL A 1 111 ? 7.093 11.904 1.899 1.00 91.00 111 VAL A CA 1
ATOM 844 C C . VAL A 1 111 ? 6.524 11.115 3.067 1.00 91.00 111 VAL A C 1
ATOM 846 O O . VAL A 1 111 ? 6.059 11.683 4.053 1.00 91.00 111 VAL A O 1
ATOM 849 N N . PHE A 1 112 ? 6.620 9.795 2.959 1.00 86.69 112 PHE A N 1
ATOM 850 C CA . PHE A 1 112 ? 6.215 8.834 3.977 1.00 86.69 112 PHE A CA 1
ATOM 851 C C . PHE A 1 112 ? 7.474 8.242 4.635 1.00 86.69 112 PHE A C 1
ATOM 853 O O . PHE A 1 112 ? 8.172 7.449 3.998 1.00 86.69 112 PHE A O 1
ATOM 860 N N . PRO A 1 113 ? 7.826 8.622 5.881 1.00 86.56 113 PRO A N 1
ATOM 861 C CA . PRO A 1 113 ? 8.992 8.058 6.556 1.00 86.56 113 PRO A CA 1
ATOM 862 C C . PRO A 1 113 ? 8.838 6.553 6.782 1.00 86.56 113 PRO A C 1
ATOM 864 O O . PRO A 1 113 ? 7.805 6.094 7.272 1.00 86.56 113 PRO A O 1
ATOM 867 N N . LYS A 1 114 ? 9.884 5.785 6.472 1.00 82.12 114 LYS A N 1
ATOM 868 C CA . LYS A 1 114 ? 9.844 4.321 6.504 1.00 82.12 114 LYS A CA 1
ATOM 869 C C . LYS A 1 114 ? 9.321 3.768 7.836 1.00 82.12 114 LYS A C 1
ATOM 871 O O . LYS A 1 114 ? 9.787 4.142 8.907 1.00 82.12 114 LYS A O 1
ATOM 876 N N . GLY A 1 115 ? 8.401 2.809 7.741 1.00 78.81 115 GLY A N 1
ATOM 877 C CA . GLY A 1 115 ? 7.935 1.999 8.874 1.00 78.81 115 GLY A CA 1
ATOM 878 C C . GLY A 1 115 ? 6.747 2.572 9.650 1.00 78.81 115 GLY A C 1
ATOM 879 O O . GLY A 1 115 ? 6.169 1.865 10.469 1.00 78.81 115 GLY A O 1
ATOM 880 N N . LEU A 1 116 ? 6.328 3.806 9.372 1.00 85.06 116 LEU A N 1
ATOM 881 C CA . LEU A 1 116 ? 5.127 4.388 9.979 1.00 85.06 116 LEU A CA 1
ATOM 882 C C . LEU A 1 116 ? 3.834 3.911 9.249 1.00 85.06 116 LEU A C 1
ATOM 884 O O . LEU A 1 116 ? 3.878 3.324 8.168 1.00 85.06 116 LEU A O 1
ATOM 888 N N . VAL A 1 117 ? 2.644 4.133 9.813 1.00 89.25 117 VAL A N 1
ATOM 889 C CA . VAL A 1 117 ? 1.352 3.761 9.173 1.00 89.25 117 VAL A CA 1
ATOM 890 C C . VAL A 1 117 ? 0.806 4.927 8.356 1.00 89.25 117 VAL A C 1
ATOM 892 O O . VAL A 1 117 ? 0.782 6.027 8.874 1.00 89.25 117 VAL A O 1
ATOM 895 N N . HIS A 1 118 ? 0.311 4.724 7.136 1.00 92.00 118 HIS A N 1
ATOM 896 C CA . HIS A 1 118 ? -0.277 5.799 6.317 1.00 92.00 118 HIS A CA 1
ATOM 897 C C . HIS A 1 118 ? -1.458 5.324 5.483 1.00 92.00 118 HIS A C 1
ATOM 899 O O . HIS A 1 118 ? -1.670 4.121 5.343 1.00 92.00 118 HIS A O 1
ATOM 905 N N . TYR A 1 119 ? -2.221 6.271 4.943 1.00 93.44 119 TYR A N 1
ATOM 906 C CA . TYR A 1 119 ? -3.353 6.019 4.060 1.00 93.44 119 TYR A CA 1
ATOM 907 C C . TYR A 1 119 ? -3.434 7.108 2.991 1.00 93.44 119 TYR A C 1
ATOM 909 O O . TYR A 1 119 ? -2.866 8.191 3.141 1.00 93.44 119 TYR A O 1
ATOM 917 N N . GLN A 1 120 ? -4.169 6.821 1.924 1.00 94.94 120 GLN A N 1
ATOM 918 C CA . GLN A 1 120 ? -4.570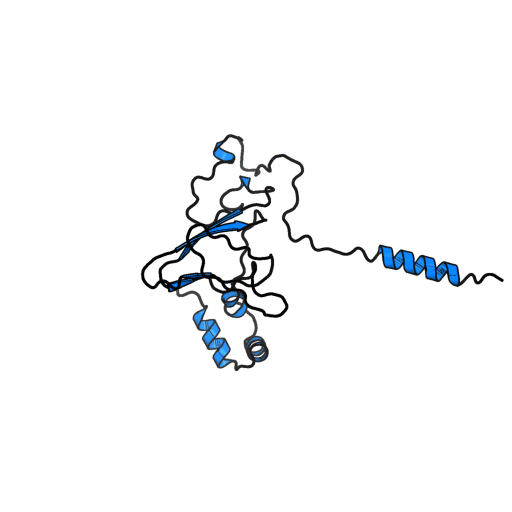 7.818 0.938 1.00 94.94 120 GLN A CA 1
ATOM 919 C C . GLN A 1 120 ? -6.069 7.695 0.716 1.00 94.94 120 GLN A C 1
ATOM 921 O O . GLN A 1 120 ? -6.607 6.590 0.691 1.00 94.94 120 GLN A O 1
ATOM 926 N N . TYR A 1 121 ? -6.743 8.825 0.559 1.00 95.56 121 TYR A N 1
ATOM 927 C CA . TYR A 1 121 ? -8.177 8.885 0.319 1.00 95.56 121 TYR A CA 1
ATOM 928 C C . TYR A 1 121 ? -8.438 9.918 -0.768 1.00 95.56 121 TYR A C 1
ATOM 930 O O . TYR A 1 121 ? -7.908 11.025 -0.684 1.00 95.56 121 TYR A O 1
ATOM 938 N N . ASN A 1 122 ? -9.235 9.554 -1.770 1.00 97.25 122 ASN A N 1
ATOM 939 C CA . ASN A 1 122 ? -9.758 10.500 -2.742 1.00 97.25 122 ASN A CA 1
ATOM 940 C C . ASN A 1 122 ? -11.133 10.996 -2.259 1.00 97.25 122 ASN A C 1
ATOM 942 O O . ASN A 1 122 ? -12.106 10.250 -2.382 1.00 97.25 122 ASN A O 1
ATOM 946 N N . PRO A 1 123 ? -11.239 12.221 -1.706 1.00 95.50 123 PRO A N 1
ATOM 947 C CA . PRO A 1 123 ? -12.508 12.752 -1.218 1.00 95.50 123 PRO A CA 1
ATOM 948 C C . PRO A 1 123 ? -13.436 13.241 -2.334 1.00 95.50 123 PRO A C 1
ATOM 950 O O . PRO A 1 123 ? -14.591 13.551 -2.048 1.00 95.50 123 PRO A O 1
ATOM 953 N N . ASP A 1 124 ? -12.951 13.357 -3.575 1.00 95.94 124 ASP A N 1
ATOM 954 C CA . ASP A 1 124 ? -13.775 13.796 -4.696 1.00 95.94 124 ASP A CA 1
ATOM 955 C C . ASP A 1 124 ? -14.804 12.708 -5.041 1.00 95.94 124 ASP A C 1
ATOM 957 O O . ASP A 1 124 ? -14.475 11.529 -5.187 1.00 95.94 124 ASP A O 1
ATOM 961 N N . ALA A 1 125 ? -16.071 13.109 -5.141 1.00 94.38 125 ALA A N 1
ATOM 962 C CA . ALA A 1 125 ? -17.200 12.216 -5.380 1.00 94.38 125 ALA A CA 1
ATOM 963 C C . ALA A 1 125 ? -17.397 11.847 -6.860 1.00 94.38 125 ALA A C 1
ATOM 965 O O . ALA A 1 125 ? -18.208 10.974 -7.166 1.00 94.38 125 ALA A O 1
ATOM 966 N N . GLN A 1 126 ? -16.690 12.503 -7.780 1.00 96.19 126 GLN A N 1
ATOM 967 C CA . GLN A 1 126 ? -16.880 12.355 -9.225 1.00 96.19 126 GLN A CA 1
ATOM 968 C C . GLN A 1 126 ? -15.562 12.120 -9.963 1.00 96.19 126 GLN A C 1
ATOM 970 O O . GLN A 1 126 ? -15.517 11.347 -10.921 1.00 96.19 126 GLN A O 1
ATOM 975 N N . THR A 1 127 ? -14.486 12.753 -9.509 1.00 96.12 127 THR A N 1
ATOM 976 C CA . THR A 1 127 ? -13.214 12.789 -10.224 1.00 96.12 127 THR A CA 1
ATOM 977 C C . THR A 1 127 ? -12.241 11.753 -9.660 1.00 96.12 127 THR A C 1
ATOM 979 O O . THR A 1 127 ? -11.974 11.748 -8.455 1.00 96.12 127 THR A O 1
ATOM 982 N N . PRO A 1 128 ? -11.671 10.865 -10.494 1.00 95.75 128 PRO A N 1
ATOM 983 C CA . PRO A 1 128 ? -10.588 9.998 -10.057 1.00 95.75 128 PRO A CA 1
ATOM 984 C C . PRO A 1 128 ? -9.286 10.788 -9.861 1.00 95.75 128 PRO A C 1
ATOM 986 O O . PRO A 1 128 ? -9.043 11.789 -10.533 1.00 95.75 128 PRO A O 1
ATOM 989 N N . ALA A 1 129 ? -8.413 10.288 -8.991 1.00 95.62 129 ALA A N 1
ATOM 990 C CA . ALA A 1 129 ? -7.072 10.813 -8.765 1.00 95.62 129 ALA A CA 1
ATOM 991 C C . ALA A 1 129 ? -6.009 9.765 -9.123 1.00 95.62 129 ALA A C 1
ATOM 993 O O . ALA A 1 129 ? -6.244 8.560 -9.026 1.00 95.62 129 ALA A O 1
ATOM 994 N N . VAL A 1 130 ? -4.824 10.225 -9.525 1.00 94.06 130 VAL A N 1
ATOM 995 C CA . VAL A 1 130 ? -3.661 9.370 -9.795 1.00 94.06 130 VAL A CA 1
ATOM 996 C C . VAL A 1 130 ? -2.473 9.891 -9.008 1.00 94.06 130 VAL A C 1
ATOM 998 O O . VAL A 1 130 ? -2.212 11.092 -9.011 1.00 94.06 130 VAL A O 1
ATOM 1001 N N . ALA A 1 131 ? -1.743 8.986 -8.363 1.00 93.62 131 ALA A N 1
ATOM 1002 C CA . ALA A 1 131 ? -0.467 9.283 -7.730 1.00 93.62 131 ALA A CA 1
ATOM 1003 C C . ALA A 1 131 ? 0.610 8.319 -8.231 1.00 93.62 131 ALA A C 1
ATOM 1005 O O . ALA A 1 131 ? 0.331 7.157 -8.523 1.00 93.62 131 ALA A O 1
ATOM 1006 N N . ILE A 1 132 ? 1.848 8.804 -8.303 1.00 92.75 132 ILE A N 1
ATOM 1007 C CA . ILE A 1 132 ? 3.025 7.969 -8.540 1.00 92.75 132 ILE A CA 1
ATOM 1008 C C . ILE A 1 132 ? 3.812 7.935 -7.236 1.00 92.75 132 ILE A C 1
ATOM 1010 O O . ILE A 1 132 ? 4.180 8.982 -6.704 1.00 92.75 132 ILE A O 1
ATOM 1014 N N . ALA A 1 133 ? 4.052 6.737 -6.718 1.00 91.25 133 ALA A N 1
ATOM 1015 C CA . ALA A 1 133 ? 4.884 6.521 -5.547 1.00 91.25 133 ALA A CA 1
ATOM 1016 C C . ALA A 1 133 ? 6.250 5.982 -5.976 1.00 91.25 133 ALA A C 1
ATOM 1018 O O . ALA A 1 133 ? 6.336 5.138 -6.866 1.00 91.25 133 ALA A O 1
ATOM 1019 N N . ALA A 1 134 ? 7.305 6.469 -5.328 1.00 90.69 134 ALA A N 1
ATOM 1020 C CA . ALA A 1 134 ? 8.669 5.979 -5.475 1.00 90.69 134 ALA A CA 1
ATOM 1021 C C . ALA A 1 134 ? 9.156 5.457 -4.123 1.00 90.69 134 ALA A C 1
ATOM 1023 O O . ALA A 1 134 ? 8.847 6.036 -3.078 1.00 90.69 134 ALA A O 1
ATOM 1024 N N . PHE A 1 135 ? 9.921 4.373 -4.140 1.00 89.06 135 PHE A N 1
ATOM 1025 C CA . PHE A 1 135 ? 10.327 3.670 -2.929 1.00 89.06 135 PHE A CA 1
ATOM 1026 C C . PHE A 1 135 ? 11.836 3.468 -2.922 1.00 89.06 135 PHE A C 1
ATOM 1028 O O . PHE A 1 135 ? 12.407 3.103 -3.940 1.00 89.06 135 PHE A O 1
ATOM 1035 N N . GLY A 1 136 ? 12.472 3.651 -1.762 1.00 88.50 136 GLY A N 1
ATOM 1036 C CA . GLY A 1 136 ? 13.901 3.373 -1.548 1.00 88.50 136 GLY A CA 1
ATOM 1037 C C . GLY A 1 136 ? 14.208 1.885 -1.330 1.00 88.50 136 GLY A C 1
ATOM 1038 O O . GLY A 1 136 ? 14.926 1.534 -0.397 1.00 88.50 136 GLY A O 1
ATOM 1039 N N . SER A 1 137 ? 13.553 1.013 -2.093 1.00 87.69 137 SER A N 1
ATOM 1040 C CA . SER A 1 137 ? 13.765 -0.435 -2.131 1.00 87.69 137 SER A CA 1
ATOM 1041 C C . SER A 1 137 ? 13.249 -0.945 -3.470 1.00 87.69 137 SER A C 1
ATOM 1043 O O . SER A 1 137 ? 12.258 -0.433 -3.976 1.00 87.69 137 SER A O 1
ATOM 1045 N N . SER A 1 138 ? 13.891 -1.957 -4.031 1.00 86.62 138 SER A N 1
ATOM 1046 C CA . SER A 1 138 ? 13.452 -2.712 -5.207 1.00 86.62 138 SER A CA 1
ATOM 1047 C C . SER A 1 138 ? 12.289 -3.669 -4.907 1.00 86.62 138 SER A C 1
ATOM 1049 O O . SER A 1 138 ? 11.611 -4.140 -5.826 1.00 86.62 138 SER A O 1
ATOM 1051 N N . ASN A 1 139 ? 12.015 -3.931 -3.621 1.00 82.75 139 ASN A N 1
ATOM 1052 C CA . ASN A 1 139 ? 10.935 -4.795 -3.159 1.00 82.75 139 ASN A CA 1
ATOM 1053 C C . ASN A 1 139 ? 9.757 -3.988 -2.589 1.00 82.75 139 ASN A C 1
ATOM 1055 O O . ASN A 1 139 ? 9.850 -3.325 -1.555 1.00 82.75 139 ASN A O 1
ATOM 1059 N N . LEU A 1 140 ? 8.596 -4.118 -3.229 1.00 73.19 140 LEU A N 1
ATOM 1060 C CA . LEU A 1 140 ? 7.396 -3.338 -2.933 1.00 73.19 140 LEU A CA 1
ATOM 1061 C C . LEU A 1 140 ? 6.468 -3.953 -1.872 1.00 73.19 140 LEU A C 1
ATOM 1063 O O . LEU A 1 140 ? 5.259 -3.747 -1.913 1.00 73.19 140 LEU A O 1
ATOM 1067 N N . GLY A 1 141 ? 6.966 -4.672 -0.865 1.00 73.44 141 GLY A N 1
ATOM 1068 C CA . GLY A 1 141 ? 6.102 -5.384 0.100 1.00 73.44 141 GLY A CA 1
ATOM 1069 C C . GLY A 1 141 ? 5.258 -4.475 1.015 1.00 73.44 141 GLY A C 1
ATOM 1070 O O . GLY A 1 141 ? 5.833 -3.743 1.813 1.00 73.44 141 GLY A O 1
ATOM 1071 N N . SER A 1 142 ? 3.914 -4.500 0.912 1.00 79.75 142 SER A N 1
ATOM 1072 C CA . SER A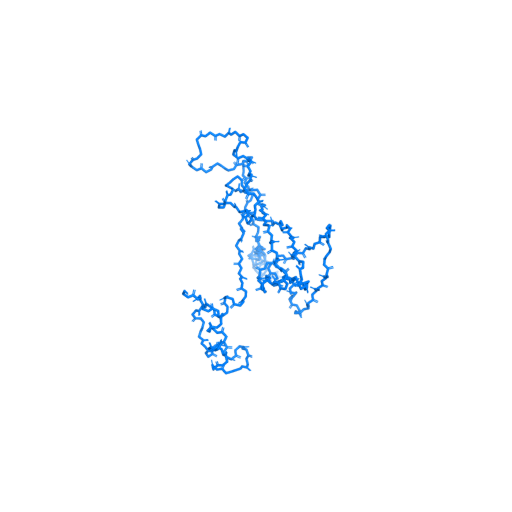 1 142 ? 2.967 -3.749 1.781 1.00 79.75 142 SER A CA 1
ATOM 1073 C C . SER A 1 142 ? 2.396 -4.628 2.870 1.00 79.75 142 SER A C 1
ATOM 1075 O O . SER A 1 142 ? 2.086 -5.787 2.605 1.00 79.75 142 SER A O 1
ATOM 1077 N N . VAL A 1 143 ? 2.055 -4.035 4.013 1.00 84.75 143 VAL A N 1
ATOM 1078 C CA . VAL A 1 143 ? 1.137 -4.668 4.963 1.00 84.75 143 VAL A CA 1
ATOM 1079 C C . VAL A 1 143 ? -0.052 -3.750 5.209 1.00 84.75 143 VAL A C 1
ATOM 1081 O O . VAL A 1 143 ? 0.061 -2.701 5.840 1.00 84.75 143 VAL A O 1
ATOM 1084 N N . SER A 1 144 ? -1.216 -4.151 4.696 1.00 90.56 144 SER A N 1
ATOM 1085 C CA . SER A 1 144 ? -2.488 -3.503 5.026 1.00 90.56 144 SER A CA 1
ATOM 1086 C C . SER A 1 144 ? -2.840 -3.808 6.478 1.00 90.56 144 SER A C 1
ATOM 1088 O O . SER A 1 144 ? -2.979 -4.973 6.845 1.00 90.56 144 SER A O 1
ATOM 1090 N N . VAL A 1 145 ? -3.006 -2.766 7.293 1.00 92.06 145 VAL A N 1
ATOM 1091 C CA . VAL A 1 145 ? -3.298 -2.898 8.725 1.00 92.06 145 VAL A CA 1
ATOM 1092 C C . VAL A 1 145 ? -4.641 -3.605 8.953 1.00 92.06 145 VAL A C 1
ATOM 1094 O O . VAL A 1 145 ? -4.649 -4.586 9.694 1.00 92.06 145 VAL A O 1
ATOM 1097 N N . PRO A 1 146 ? -5.756 -3.231 8.285 1.00 92.38 146 PRO A N 1
ATOM 1098 C CA . PRO A 1 146 ? -7.018 -3.949 8.463 1.00 92.38 146 PRO A CA 1
ATOM 1099 C C . PRO A 1 146 ? -6.926 -5.432 8.087 1.00 92.38 146 PRO A C 1
ATOM 1101 O O . PRO A 1 146 ? -7.407 -6.284 8.829 1.00 92.38 146 PRO A O 1
ATOM 1104 N N . LYS A 1 147 ? -6.248 -5.768 6.979 1.00 90.69 147 LYS A N 1
ATOM 1105 C CA . LYS A 1 147 ? -6.063 -7.172 6.575 1.00 90.69 147 LYS A CA 1
ATOM 1106 C C . LYS A 1 147 ? -5.183 -7.941 7.561 1.00 90.69 147 LYS A C 1
ATOM 1108 O O . LYS A 1 147 ? -5.520 -9.064 7.903 1.00 90.69 147 LYS A O 1
ATOM 1113 N N . ALA A 1 148 ? -4.091 -7.345 8.037 1.00 90.50 148 ALA A N 1
ATOM 1114 C CA . ALA A 1 148 ? -3.193 -7.989 8.995 1.00 90.50 148 ALA A CA 1
ATOM 1115 C C . ALA A 1 148 ? -3.874 -8.287 10.340 1.00 90.50 148 ALA A C 1
ATOM 1117 O O . ALA A 1 148 ? -3.533 -9.265 11.002 1.00 90.50 148 ALA A O 1
ATOM 1118 N N . LEU A 1 149 ? -4.842 -7.459 10.736 1.00 93.19 149 LEU A N 1
ATOM 1119 C CA . LEU A 1 149 ? -5.569 -7.615 11.993 1.00 93.19 149 LEU A CA 1
ATOM 1120 C C . LEU A 1 149 ? -6.786 -8.537 11.878 1.00 93.19 149 LEU A C 1
ATOM 1122 O O . LEU A 1 149 ? -7.063 -9.285 12.809 1.00 93.19 149 LEU A O 1
ATOM 1126 N N . PHE A 1 150 ? -7.524 -8.468 10.766 1.00 94.81 150 PHE A N 1
ATOM 1127 C CA . PHE A 1 150 ? -8.849 -9.091 10.655 1.00 94.81 150 PHE A CA 1
ATOM 1128 C C . PHE A 1 150 ? -8.965 -10.160 9.560 1.00 94.81 150 PHE A C 1
ATOM 1130 O O . PHE A 1 150 ? -10.005 -10.801 9.457 1.00 94.81 150 PHE A O 1
ATOM 1137 N N . ASN A 1 151 ? -7.921 -10.391 8.764 1.00 92.12 151 ASN A N 1
ATOM 1138 C CA . ASN A 1 151 ? -7.850 -11.483 7.787 1.00 92.12 151 ASN A CA 1
ATOM 1139 C C . ASN A 1 151 ? -6.656 -12.408 8.083 1.00 92.12 151 ASN A C 1
ATOM 1141 O O . ASN A 1 151 ? -5.880 -12.768 7.198 1.00 92.12 151 ASN A O 1
ATOM 1145 N N . THR A 1 152 ? -6.483 -12.726 9.363 1.00 88.44 152 THR A N 1
ATOM 1146 C CA . THR A 1 152 ? -5.438 -13.594 9.915 1.00 88.44 152 THR A CA 1
ATOM 1147 C C . THR A 1 152 ? -6.031 -14.482 11.011 1.00 88.44 152 THR A C 1
ATOM 1149 O O . THR A 1 152 ? -7.199 -14.353 11.388 1.00 88.44 152 THR A O 1
ATOM 1152 N N . ASP A 1 153 ? -5.217 -15.391 11.531 1.00 92.50 153 ASP A N 1
ATOM 1153 C CA . ASP A 1 153 ? -5.541 -16.348 12.588 1.00 92.50 153 ASP A CA 1
ATOM 1154 C C . ASP A 1 153 ? -5.357 -15.787 14.012 1.00 92.50 153 ASP A C 1
ATOM 1156 O O . ASP A 1 153 ? -5.380 -16.548 14.979 1.00 92.50 153 ASP A O 1
ATOM 1160 N N . ILE A 1 154 ? -5.221 -14.461 14.176 1.00 94.44 154 ILE A N 1
ATOM 1161 C CA . ILE A 1 154 ? -5.159 -13.836 15.506 1.00 94.44 154 ILE A CA 1
ATOM 1162 C C . ILE A 1 154 ? -6.452 -14.148 16.266 1.00 94.44 154 ILE A C 1
ATOM 1164 O O . ILE A 1 154 ? -7.550 -13.882 15.776 1.00 94.44 154 ILE A O 1
ATOM 1168 N N . ASP A 1 155 ? -6.316 -14.677 17.478 1.00 97.56 155 ASP A N 1
ATOM 1169 C CA . ASP A 1 155 ? -7.433 -15.076 18.331 1.00 97.56 155 ASP A CA 1
ATOM 1170 C C . ASP A 1 155 ? -8.405 -13.913 18.629 1.00 97.56 155 ASP A C 1
ATOM 1172 O O . ASP A 1 155 ? -7.997 -12.782 18.927 1.00 97.56 155 ASP A O 1
ATOM 1176 N N . ASP A 1 156 ? -9.710 -14.196 18.560 1.00 97.75 156 ASP A N 1
ATOM 1177 C CA . ASP A 1 156 ? -10.761 -13.189 18.742 1.00 97.75 156 ASP A CA 1
ATOM 1178 C C . ASP A 1 156 ? -10.721 -12.558 20.140 1.00 97.75 156 ASP A C 1
ATOM 1180 O O . ASP A 1 156 ? -10.984 -11.364 20.284 1.00 97.75 156 ASP A O 1
ATOM 1184 N N . VAL A 1 157 ? -10.365 -13.326 21.176 1.00 98.12 157 VAL A N 1
ATOM 1185 C CA . VAL A 1 157 ? -10.255 -12.832 22.556 1.00 98.12 157 VAL A CA 1
ATOM 1186 C C . VAL A 1 157 ? -9.045 -11.912 22.696 1.00 98.12 157 VAL A C 1
ATOM 1188 O O . VAL A 1 157 ? -9.123 -10.909 23.411 1.00 98.12 157 VAL A O 1
ATOM 1191 N N . VAL A 1 158 ? -7.936 -12.216 22.013 1.00 98.06 158 VAL A N 1
ATOM 1192 C CA . VAL A 1 158 ? -6.757 -11.333 21.965 1.00 98.06 158 VAL A CA 1
ATOM 1193 C C . VAL A 1 158 ? -7.123 -9.998 21.323 1.00 98.06 158 VAL A C 1
ATOM 1195 O O . VAL A 1 158 ? -6.892 -8.953 21.930 1.00 98.06 158 VAL A O 1
ATOM 1198 N N . LEU A 1 159 ? -7.748 -10.016 20.142 1.00 97.44 159 LEU A N 1
ATOM 1199 C CA . LEU A 1 159 ? -8.196 -8.791 19.476 1.00 97.44 159 LEU A CA 1
ATOM 1200 C C . LEU A 1 159 ? -9.225 -8.035 20.324 1.00 97.44 159 LEU A C 1
ATOM 1202 O O . LEU A 1 159 ? -9.078 -6.832 20.510 1.00 97.44 159 LEU A O 1
ATOM 1206 N N . ALA A 1 160 ? -10.212 -8.713 20.911 1.00 98.12 160 ALA A N 1
ATOM 1207 C CA . ALA A 1 160 ? -11.234 -8.066 21.732 1.00 98.12 160 ALA A CA 1
ATOM 1208 C C . ALA A 1 160 ? -10.612 -7.330 22.928 1.00 98.12 160 ALA A C 1
ATOM 1210 O O . ALA A 1 160 ? -10.925 -6.165 23.179 1.00 98.12 160 ALA A O 1
ATOM 1211 N N . LYS A 1 161 ? -9.651 -7.962 23.617 1.00 98.12 161 LYS A N 1
ATOM 1212 C CA . LYS A 1 161 ? -8.897 -7.325 24.707 1.00 98.12 161 LYS A CA 1
ATOM 1213 C C . LYS A 1 161 ? -8.048 -6.154 24.214 1.00 98.12 161 LYS A C 1
ATOM 1215 O O . LYS A 1 161 ? -8.080 -5.093 24.837 1.00 98.12 161 LYS A O 1
ATOM 1220 N N . SER A 1 162 ? -7.324 -6.314 23.105 1.00 97.25 162 SER A N 1
ATOM 1221 C CA . SER A 1 162 ? -6.467 -5.258 22.543 1.00 97.25 162 SER A CA 1
ATOM 1222 C C . SER A 1 162 ? -7.264 -4.036 22.077 1.00 97.25 162 SER A C 1
ATOM 1224 O O . SER A 1 162 ? -6.846 -2.905 22.314 1.00 97.25 162 SER A O 1
ATOM 1226 N N . PHE A 1 163 ? -8.431 -4.252 21.467 1.00 96.88 163 PHE A N 1
ATOM 1227 C CA . PHE A 1 163 ? -9.336 -3.198 20.999 1.00 96.88 163 PHE A CA 1
ATOM 1228 C C . PHE A 1 163 ? -10.289 -2.681 22.084 1.00 96.88 163 PHE A C 1
ATOM 1230 O O . PHE A 1 163 ? -11.027 -1.731 21.834 1.00 96.88 163 PHE A O 1
ATOM 1237 N N . LYS A 1 164 ? -10.260 -3.268 23.290 1.00 97.75 164 LYS A N 1
ATOM 1238 C CA . LYS A 1 164 ? -11.162 -2.943 24.409 1.00 97.75 164 LYS A CA 1
ATOM 1239 C C . LYS A 1 164 ? -12.642 -3.041 24.008 1.00 97.75 164 LYS A C 1
ATOM 1241 O O . LYS A 1 164 ? -13.438 -2.152 24.295 1.00 97.75 164 LYS A O 1
ATOM 1246 N N . THR A 1 165 ? -12.984 -4.129 23.329 1.00 97.56 165 THR A N 1
ATOM 1247 C CA . THR A 1 165 ? -14.327 -4.451 22.829 1.00 97.56 165 THR A CA 1
ATOM 1248 C C . THR A 1 165 ? -14.676 -5.911 23.160 1.00 97.56 165 THR A C 1
ATOM 1250 O O . THR A 1 165 ? -14.034 -6.522 24.016 1.00 97.56 165 THR A O 1
ATOM 1253 N N . ASP A 1 166 ? -15.694 -6.476 22.516 1.00 98.00 166 ASP A N 1
ATOM 1254 C CA . ASP A 1 166 ? -16.122 -7.865 22.670 1.00 98.00 166 ASP A CA 1
ATOM 1255 C C . ASP A 1 166 ? -15.833 -8.726 21.427 1.00 98.00 166 ASP A C 1
ATOM 1257 O O . ASP A 1 166 ? -15.524 -8.242 20.336 1.00 98.00 166 ASP A O 1
ATOM 1261 N N . VAL A 1 167 ? -15.919 -10.045 21.615 1.00 98.00 167 VAL A N 1
ATOM 1262 C CA . VAL A 1 167 ? -15.670 -11.043 20.563 1.00 98.00 167 VAL A CA 1
ATOM 1263 C C . VAL A 1 167 ? -16.646 -10.887 19.395 1.00 98.00 167 VAL A C 1
ATOM 1265 O O . VAL A 1 167 ? -16.234 -11.026 18.247 1.00 98.00 167 VAL A O 1
ATOM 1268 N N . ALA A 1 168 ? -17.912 -10.553 19.662 1.00 97.75 168 ALA A N 1
ATOM 1269 C CA . ALA A 1 168 ? -18.917 -10.400 18.612 1.00 97.75 168 ALA A CA 1
ATOM 1270 C C . ALA A 1 168 ? -18.557 -9.250 17.655 1.00 97.75 168 ALA A C 1
ATOM 1272 O O . ALA A 1 168 ? -18.664 -9.391 16.436 1.00 97.75 168 ALA A O 1
ATOM 1273 N N . THR A 1 169 ? -18.049 -8.142 18.195 1.00 97.38 169 THR A N 1
ATOM 1274 C CA . THR A 1 169 ? -17.561 -6.998 17.420 1.00 97.38 169 THR A CA 1
ATOM 1275 C C . THR A 1 169 ? -16.354 -7.378 16.561 1.00 97.38 169 THR A C 1
ATOM 1277 O O . THR A 1 169 ? -16.311 -7.047 15.376 1.00 97.38 169 THR A O 1
ATOM 1280 N N . ILE A 1 170 ? -15.388 -8.121 17.115 1.00 97.69 170 ILE A N 1
ATOM 1281 C CA . ILE A 1 170 ? -14.225 -8.602 16.350 1.00 97.69 170 ILE A CA 1
ATOM 1282 C C . ILE A 1 170 ? -14.646 -9.538 15.217 1.00 97.69 170 ILE A C 1
ATOM 1284 O O . ILE A 1 170 ? -14.176 -9.386 14.089 1.00 97.69 170 ILE A O 1
ATOM 1288 N N . GLN A 1 171 ? -15.558 -10.470 15.481 1.00 95.75 171 GLN A N 1
ATOM 1289 C CA . GLN A 1 171 ? -16.066 -11.387 14.463 1.00 95.75 171 GLN A CA 1
ATOM 1290 C C . GLN A 1 171 ? -16.766 -10.635 13.331 1.00 95.75 171 GLN A C 1
ATOM 1292 O O . GLN A 1 171 ? -16.520 -10.926 12.160 1.00 95.75 171 GLN A O 1
ATOM 1297 N N . ALA A 1 172 ? -17.557 -9.608 13.655 1.00 94.81 172 ALA A N 1
ATOM 1298 C CA . ALA A 1 172 ? -18.169 -8.743 12.650 1.00 94.81 172 ALA A CA 1
ATOM 1299 C C . ALA A 1 172 ? -17.116 -8.034 11.774 1.00 94.81 172 ALA A C 1
ATOM 1301 O O . ALA A 1 172 ? -17.266 -7.978 10.551 1.00 94.81 172 ALA A O 1
ATOM 1302 N N . LEU A 1 173 ? -16.017 -7.550 12.370 1.00 95.19 173 LEU A N 1
ATOM 1303 C CA . LEU A 1 173 ? -14.906 -6.951 11.621 1.00 95.19 173 LEU A CA 1
ATOM 1304 C C . LEU A 1 173 ? -14.206 -7.972 10.709 1.00 95.19 173 LEU A C 1
ATOM 1306 O O . LEU A 1 173 ? -13.920 -7.644 9.557 1.00 95.19 173 LEU A O 1
ATOM 1310 N N . LYS A 1 174 ? -13.974 -9.208 11.171 1.00 94.12 174 LYS A N 1
ATOM 1311 C CA . LYS A 1 174 ? -13.359 -10.280 10.362 1.00 94.12 174 LYS A CA 1
ATOM 1312 C C . LYS A 1 174 ? -14.211 -10.679 9.156 1.00 94.12 174 LYS A C 1
ATOM 1314 O O . LYS A 1 174 ? -13.684 -10.805 8.050 1.00 94.12 174 LYS A O 1
ATOM 1319 N N . VAL A 1 175 ? -15.530 -10.790 9.331 1.00 91.50 175 VAL A N 1
ATOM 1320 C CA . VAL A 1 175 ? -16.467 -11.082 8.229 1.00 91.50 175 VAL A CA 1
ATOM 1321 C C . VAL A 1 175 ? -16.349 -10.038 7.114 1.00 91.50 175 VAL A C 1
ATOM 1323 O O . VAL A 1 175 ? -16.301 -10.393 5.939 1.00 91.50 175 VAL A O 1
ATOM 1326 N N . GLY A 1 176 ? -16.215 -8.755 7.465 1.00 86.88 176 GLY A N 1
ATOM 1327 C CA . GLY A 1 176 ? -16.035 -7.675 6.487 1.00 86.88 176 GLY A CA 1
ATOM 1328 C C . GLY A 1 176 ? -14.736 -7.744 5.669 1.00 86.88 176 GLY A C 1
ATOM 1329 O O . GLY A 1 176 ? -14.653 -7.113 4.617 1.00 86.88 176 GLY A O 1
ATOM 1330 N N . HIS A 1 177 ? -13.737 -8.509 6.123 1.00 84.75 177 HIS A N 1
ATOM 1331 C CA . HIS A 1 177 ? -12.417 -8.638 5.489 1.00 84.75 177 HIS A CA 1
ATOM 1332 C C . HIS A 1 177 ? -12.167 -10.017 4.864 1.00 84.75 177 HIS A C 1
ATOM 1334 O O . HIS A 1 177 ? -11.084 -10.257 4.326 1.00 84.75 177 HIS A O 1
ATOM 1340 N N . THR A 1 178 ? -13.159 -10.909 4.900 1.00 76.25 178 THR A N 1
ATOM 1341 C CA . THR A 1 178 ? -13.079 -12.213 4.237 1.00 76.25 178 THR A CA 1
ATOM 1342 C C . THR A 1 178 ? -13.266 -12.017 2.722 1.00 76.25 178 THR A C 1
ATOM 1344 O O . THR A 1 178 ? -14.141 -11.238 2.327 1.00 76.25 178 THR A O 1
ATOM 1347 N N . PRO A 1 179 ? -12.475 -12.665 1.841 1.00 63.06 179 PRO A N 1
ATOM 1348 C CA . PRO A 1 179 ? -12.687 -12.574 0.398 1.00 63.06 179 PRO A CA 1
ATOM 1349 C C . PRO A 1 179 ? -14.125 -12.962 0.039 1.00 63.06 179 PRO A C 1
ATOM 1351 O O . PRO A 1 179 ? -14.609 -14.009 0.470 1.00 63.06 179 PRO A O 1
ATOM 1354 N N . LYS A 1 180 ? -14.813 -12.128 -0.749 1.00 54.88 180 LYS A N 1
ATOM 1355 C CA . LYS A 1 180 ? -16.075 -12.540 -1.372 1.00 54.88 180 LYS A CA 1
ATOM 1356 C C . LYS A 1 180 ? -15.733 -13.606 -2.418 1.00 54.88 180 LYS A C 1
ATOM 1358 O O . LYS A 1 180 ? -14.862 -13.347 -3.249 1.00 54.88 180 LYS A O 1
ATOM 1363 N N . GLN A 1 181 ? -16.347 -14.786 -2.303 1.00 37.34 181 GLN A N 1
ATOM 1364 C CA . GLN A 1 181 ? -16.281 -15.840 -3.324 1.00 37.34 181 GLN A CA 1
ATOM 1365 C C . GLN A 1 181 ? -16.824 -15.338 -4.662 1.00 37.34 181 GLN A C 1
ATOM 1367 O O . GLN A 1 181 ? -17.758 -14.500 -4.632 1.00 37.34 181 GLN A O 1
#

Radius of gyration: 24.17 Å; chains: 1; bounding box: 69×35×71 Å

Foldseek 3Di:
DPDPVVVVVVVVVVVVVVVPPPPPPPVFDDADPDPFDDDPPDPDDDVVLVDDPPQPAWFACVNRVRCRNVQKTKGKDKFDAFRKPAKKFAFAQDPVRDGDDDDDDPPDDDDGPGGHIDMDTHNGRHDMDIDMDMGSGRDDDMGHPLCVQQVDPPDLVNSCVVVVHDSVVSPVSNVVNDDDD

Secondary structure (DSSP, 8-state):
---THHHHHHHHHHHHHHH--------SPPPPSSS----TT----STTTT-----SS-B-TTT-GGGTTS--EEEEEEE-TT-EEEEEEEEEE-TT---------TT------TTSEEEEE---SS--EEEEEEESSS----EEHHHHHHSS---HHHHHHHHTS-HHHHHHHHHHHSPP-

InterPro domains:
  IPR001929 Germin [PR00325] (102-122)
  IPR001929 Germin [PR00325] (136-151)
  IPR001929 Germin [cd02241] (29-174)
  IPR006045 Cupin 1 [PF00190] (59-170)
  IPR006045 Cupin 1 [SM00835] (50-171)
  IPR011051 RmlC-like cupin domain superfamily [SSF51182] (48-175)
  IPR014710 RmlC-like jelly roll fold [G3DSA:2.60.120.10] (28-90)
  IPR014710 RmlC-like jelly roll fold [G3DSA:2.60.120.10] (91-178)

Sequence (181 aa):
MASKSFTKTFFSLLLVSSFAIIHMAIAGDPDIISDFVVPANVTAIDANFFTFTGMRTLVSMAEFPALNGQSVSYDVLYFPAGSINPPHTRGLIDTTNKLYTQTLQAGDMFVFPKGLVHYQYNPDAQTPAVAIAAFGSSNLGSVSVPKALFNTDIDDVVLAKSFKTDVATIQALKVGHTPKQ